Protein AF-A0A847GS40-F1 (afdb_monomer_lite)
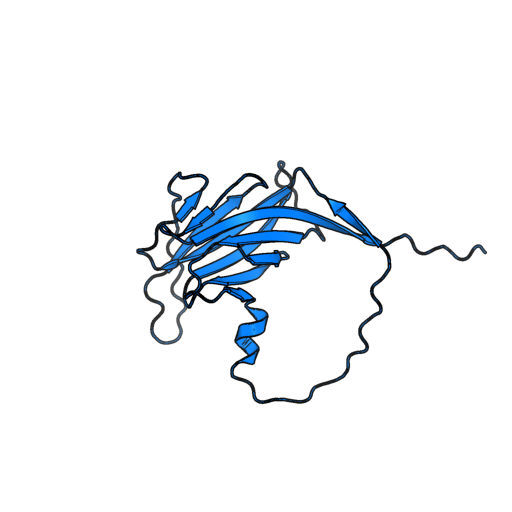
Structure (mmCIF, N/CA/C/O backbone):
data_AF-A0A847GS40-F1
#
_entry.id   AF-A0A847GS40-F1
#
loop_
_atom_site.group_PDB
_atom_site.id
_atom_site.type_symbol
_atom_site.label_atom_id
_atom_site.label_alt_id
_atom_site.label_comp_id
_atom_site.label_asym_id
_atom_site.label_entity_id
_atom_site.label_seq_id
_atom_site.pdbx_PDB_ins_code
_atom_site.Cartn_x
_atom_site.Cartn_y
_atom_site.Cartn_z
_atom_site.occupancy
_atom_site.B_iso_or_equiv
_atom_site.auth_seq_id
_atom_site.auth_comp_id
_atom_site.auth_asym_id
_atom_site.auth_atom_id
_atom_site.pdbx_PDB_model_num
ATOM 1 N N . MET A 1 1 ? -5.974 -13.626 1.566 1.00 87.25 1 MET A N 1
ATOM 2 C CA . MET A 1 1 ? -5.174 -12.470 1.117 1.00 87.25 1 MET A CA 1
ATOM 3 C C . MET A 1 1 ? -5.569 -12.149 -0.315 1.00 87.25 1 MET A C 1
ATOM 5 O O . MET A 1 1 ? -5.618 -13.071 -1.119 1.00 87.25 1 MET A O 1
ATOM 9 N N . LEU A 1 2 ? -5.890 -10.890 -0.612 1.00 93.81 2 LEU A N 1
ATOM 10 C CA . LEU A 1 2 ? -6.181 -10.381 -1.957 1.00 93.81 2 LEU A CA 1
ATOM 11 C C . LEU A 1 2 ? -4.964 -9.600 -2.466 1.00 93.81 2 LEU A C 1
ATOM 13 O O . LEU A 1 2 ? -4.332 -8.900 -1.685 1.00 93.81 2 LEU A O 1
ATOM 17 N N . VAL A 1 3 ? -4.633 -9.694 -3.755 1.00 95.81 3 VAL A N 1
ATOM 18 C CA . VAL A 1 3 ? -3.494 -8.968 -4.340 1.00 95.81 3 VAL A CA 1
ATOM 19 C C . VAL A 1 3 ? -3.976 -8.082 -5.478 1.00 95.81 3 VAL A C 1
ATOM 21 O O . VAL A 1 3 ? -4.609 -8.569 -6.412 1.00 95.81 3 VAL A O 1
ATOM 24 N N . LEU A 1 4 ? -3.649 -6.791 -5.416 1.00 95.31 4 LEU A N 1
ATOM 25 C CA . LEU A 1 4 ? -4.026 -5.802 -6.420 1.00 95.31 4 LEU A CA 1
ATOM 26 C C . LEU A 1 4 ? -2.792 -5.095 -6.980 1.00 95.31 4 LEU A C 1
ATOM 28 O O . LEU A 1 4 ? -1.970 -4.537 -6.260 1.00 95.31 4 LEU A O 1
ATOM 32 N N . THR A 1 5 ? -2.696 -5.088 -8.304 1.00 95.06 5 THR A N 1
ATOM 33 C CA . THR A 1 5 ? -1.732 -4.300 -9.074 1.00 95.06 5 THR A CA 1
ATOM 34 C C . THR A 1 5 ? -2.163 -2.843 -9.084 1.00 95.06 5 THR A C 1
ATOM 36 O O . THR A 1 5 ? -3.221 -2.555 -9.648 1.00 95.06 5 THR A O 1
ATOM 39 N N . ARG A 1 6 ? -1.368 -1.941 -8.499 1.00 95.69 6 ARG A N 1
ATOM 40 C CA . ARG A 1 6 ? -1.636 -0.498 -8.455 1.00 95.69 6 ARG A CA 1
ATOM 41 C C . ARG A 1 6 ? -0.522 0.333 -9.096 1.00 95.69 6 ARG A C 1
ATOM 43 O O . ARG A 1 6 ? 0.658 -0.018 -9.023 1.00 95.69 6 ARG A O 1
ATOM 50 N N . LYS A 1 7 ? -0.915 1.430 -9.735 1.00 94.62 7 LYS A N 1
ATOM 51 C CA . LYS A 1 7 ? -0.043 2.511 -10.222 1.00 94.62 7 LYS A CA 1
ATOM 52 C C . LYS A 1 7 ? -0.089 3.699 -9.270 1.00 94.62 7 LYS A C 1
ATOM 54 O O . LYS A 1 7 ? -0.945 3.770 -8.392 1.00 94.62 7 LYS A O 1
ATOM 59 N N . ARG A 1 8 ? 0.800 4.662 -9.508 1.00 94.12 8 ARG A N 1
ATOM 60 C CA . ARG A 1 8 ? 0.736 5.990 -8.898 1.00 94.12 8 ARG A CA 1
ATOM 61 C C . ARG A 1 8 ? -0.673 6.590 -9.015 1.00 94.12 8 ARG A C 1
ATOM 63 O O . ARG A 1 8 ? -1.297 6.500 -10.069 1.00 94.12 8 ARG A O 1
ATOM 70 N N . HIS A 1 9 ? -1.128 7.199 -7.928 1.00 94.12 9 HIS A N 1
ATOM 71 C CA . HIS A 1 9 ? -2.436 7.819 -7.697 1.00 94.12 9 HIS A CA 1
ATOM 72 C C . HIS A 1 9 ? -3.643 6.881 -7.704 1.00 94.12 9 HIS A C 1
ATOM 74 O O . HIS A 1 9 ? -4.768 7.346 -7.541 1.00 94.12 9 HIS A O 1
ATOM 80 N N . GLU A 1 10 ? -3.448 5.568 -7.837 1.00 94.25 10 GLU A N 1
ATOM 81 C CA . GLU A 1 10 ? -4.550 4.621 -7.696 1.00 94.25 10 GLU A CA 1
ATOM 82 C C . GLU A 1 10 ? -4.823 4.316 -6.216 1.00 94.25 10 GLU A C 1
ATOM 84 O O . GLU A 1 10 ? -3.902 4.148 -5.406 1.00 94.25 10 GLU A O 1
ATOM 89 N N . THR A 1 11 ? -6.109 4.207 -5.876 1.00 95.62 11 THR A N 1
ATOM 90 C CA . THR A 1 11 ? -6.584 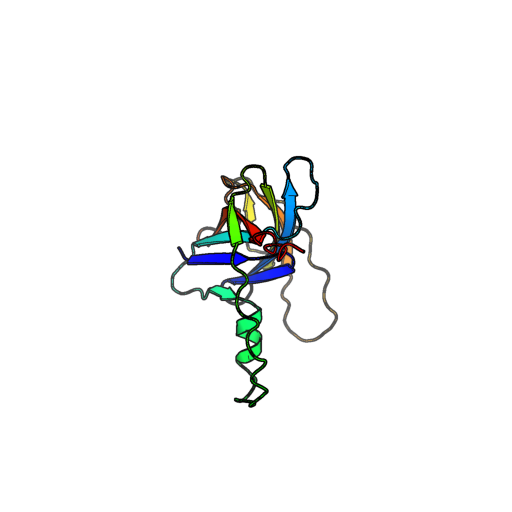3.981 -4.508 1.00 95.62 11 THR A CA 1
ATOM 91 C C . THR A 1 11 ? -7.301 2.637 -4.385 1.00 95.62 11 THR A C 1
ATOM 93 O O . THR A 1 11 ? -8.087 2.230 -5.244 1.00 95.62 11 THR A O 1
ATOM 96 N N . VAL A 1 12 ? -7.043 1.950 -3.276 1.00 94.94 12 VAL A N 1
ATOM 97 C CA . VAL A 1 12 ? -7.808 0.796 -2.797 1.00 94.94 12 VAL A CA 1
ATOM 98 C C . VAL A 1 12 ? -8.569 1.213 -1.546 1.00 94.94 12 VAL 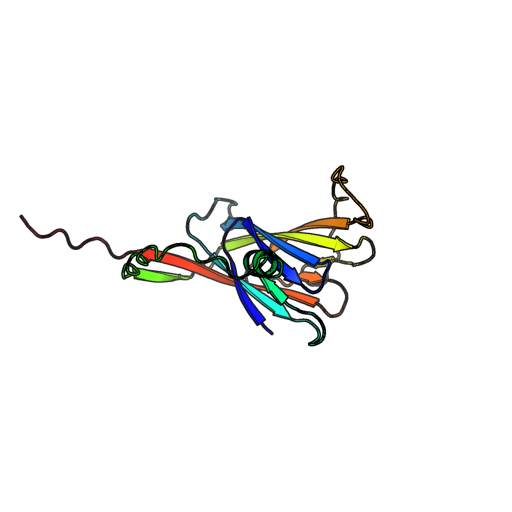A C 1
ATOM 100 O O . VAL A 1 12 ? -8.019 1.874 -0.666 1.00 94.94 12 VAL A O 1
ATOM 103 N N . ILE A 1 13 ? -9.839 0.838 -1.480 1.00 93.31 13 ILE A N 1
ATOM 104 C CA . ILE A 1 13 ? -10.720 1.070 -0.342 1.00 93.31 13 ILE A CA 1
ATOM 105 C C . ILE A 1 13 ? -10.886 -0.260 0.397 1.00 93.31 13 ILE A C 1
ATOM 107 O O . ILE A 1 13 ? -11.117 -1.291 -0.235 1.00 93.31 13 ILE A O 1
ATOM 111 N N . VAL A 1 14 ? -10.743 -0.240 1.721 1.00 92.94 14 VAL A N 1
ATOM 112 C CA . VAL A 1 14 ? -10.946 -1.401 2.597 1.00 92.94 14 VAL A CA 1
ATOM 113 C C . VAL A 1 14 ? -12.079 -1.083 3.574 1.00 92.94 14 VAL A C 1
ATOM 115 O O . VAL A 1 14 ? -11.998 -0.118 4.335 1.00 92.94 14 VAL A O 1
ATOM 118 N N . GLY A 1 15 ? -13.144 -1.883 3.554 1.00 89.25 15 GLY A N 1
ATOM 119 C CA . GLY A 1 15 ? -14.407 -1.538 4.209 1.00 89.25 15 GLY A CA 1
ATOM 120 C C . GLY A 1 15 ? -14.977 -0.232 3.647 1.00 89.25 15 GLY A C 1
ATOM 121 O O . GLY A 1 15 ? -14.857 0.041 2.454 1.00 89.25 15 GLY A O 1
ATOM 122 N N . ASP A 1 16 ? -15.551 0.600 4.513 1.00 83.62 16 ASP A N 1
ATOM 123 C CA . ASP A 1 16 ? -16.208 1.842 4.086 1.00 83.62 16 ASP A CA 1
ATOM 124 C C . ASP A 1 16 ? -15.312 3.086 4.175 1.00 83.62 16 ASP A C 1
ATOM 126 O O . ASP A 1 16 ? -15.492 4.038 3.405 1.00 83.62 16 ASP A O 1
ATOM 130 N N . GLU A 1 17 ? -14.332 3.065 5.084 1.00 86.25 17 GLU A N 1
ATOM 131 C CA . GLU A 1 17 ? -13.642 4.268 5.572 1.00 86.25 17 GLU A CA 1
ATOM 132 C C . GLU A 1 17 ? -12.119 4.264 5.348 1.00 86.25 17 GLU A C 1
ATOM 134 O O . GLU A 1 17 ? -11.510 5.334 5.340 1.00 86.25 17 GLU A O 1
ATOM 139 N N . ILE A 1 18 ? -11.483 3.101 5.148 1.00 92.69 18 ILE A N 1
ATOM 140 C CA . ILE A 1 18 ? -10.021 3.013 5.002 1.00 92.69 18 ILE A CA 1
ATOM 141 C C . ILE A 1 18 ? -9.641 3.170 3.534 1.00 92.69 18 ILE A C 1
ATOM 143 O O . ILE A 1 18 ? -10.099 2.411 2.679 1.00 92.69 18 ILE A O 1
ATOM 147 N N . ARG A 1 19 ? -8.756 4.125 3.235 1.00 95.19 19 ARG A N 1
ATOM 148 C CA . ARG A 1 19 ? -8.252 4.367 1.877 1.00 95.19 19 ARG A CA 1
ATOM 149 C C . ARG A 1 19 ? -6.742 4.222 1.835 1.00 95.19 19 ARG A C 1
ATOM 151 O O . ARG A 1 19 ? -6.033 4.892 2.576 1.00 95.19 19 ARG A O 1
ATOM 158 N N . VAL A 1 20 ? -6.250 3.400 0.919 1.00 96.50 20 VAL A N 1
ATOM 159 C CA . VAL A 1 20 ? -4.822 3.189 0.669 1.00 96.50 20 VAL A CA 1
ATOM 160 C C . VAL A 1 20 ? -4.519 3.672 -0.739 1.00 96.50 20 VAL A C 1
ATOM 162 O O . VAL A 1 20 ? -4.986 3.089 -1.712 1.00 96.50 20 VAL A O 1
ATOM 165 N N . THR A 1 21 ? -3.768 4.761 -0.856 1.00 96.88 21 THR A N 1
ATOM 166 C CA . THR A 1 21 ? -3.395 5.367 -2.142 1.00 96.88 21 THR A CA 1
ATOM 167 C C . THR A 1 21 ? -1.903 5.214 -2.374 1.00 96.88 21 THR A C 1
ATOM 169 O O . THR A 1 21 ? -1.113 5.477 -1.472 1.00 96.88 21 THR A O 1
ATOM 172 N N . VAL A 1 22 ? -1.512 4.834 -3.586 1.00 97.12 22 VAL A N 1
ATOM 173 C CA . VAL A 1 22 ? -0.109 4.880 -4.016 1.00 97.12 22 VAL A CA 1
ATOM 174 C C . VAL A 1 22 ? 0.221 6.329 -4.377 1.00 97.12 22 VAL A C 1
ATOM 176 O O . VAL A 1 22 ? -0.210 6.799 -5.421 1.00 97.12 22 VAL A O 1
ATOM 179 N N . GLU A 1 23 ? 0.947 7.069 -3.542 1.00 95.62 23 GLU A N 1
ATOM 180 C CA . GLU A 1 23 ? 1.345 8.450 -3.874 1.00 95.62 23 GLU A CA 1
ATOM 181 C C . GLU A 1 23 ? 2.494 8.481 -4.881 1.00 95.62 23 GLU A C 1
ATOM 183 O O . GLU A 1 23 ? 2.491 9.302 -5.804 1.00 95.62 23 GLU A O 1
ATOM 188 N N . GLU A 1 24 ? 3.460 7.578 -4.704 1.00 96.25 24 GLU A N 1
ATOM 189 C CA . GLU A 1 24 ? 4.700 7.562 -5.470 1.00 96.25 24 GLU A CA 1
ATOM 190 C C . GLU A 1 24 ? 5.350 6.173 -5.464 1.00 96.25 24 GLU A C 1
ATOM 192 O O . GLU A 1 24 ? 5.241 5.437 -4.485 1.00 96.25 24 GLU A O 1
ATOM 197 N N . ILE A 1 25 ? 6.031 5.820 -6.558 1.00 96.44 25 ILE A N 1
ATOM 198 C CA . ILE A 1 25 ? 6.929 4.659 -6.634 1.00 96.44 25 ILE A CA 1
ATOM 199 C C . ILE A 1 25 ? 8.306 5.181 -7.036 1.00 96.44 25 ILE A C 1
ATOM 201 O O . ILE A 1 25 ? 8.442 5.813 -8.089 1.00 96.44 25 ILE A O 1
ATOM 205 N N . SER A 1 26 ? 9.306 4.919 -6.206 1.00 96.06 26 SER A N 1
ATOM 206 C CA . SER A 1 26 ? 10.670 5.419 -6.366 1.00 96.06 26 SER A CA 1
ATOM 207 C C . SER A 1 26 ? 11.699 4.328 -6.086 1.00 96.06 26 SER A C 1
ATOM 209 O O . SER A 1 26 ? 11.353 3.268 -5.568 1.00 96.06 26 SER A O 1
ATOM 211 N N . ASP A 1 27 ? 12.953 4.554 -6.464 1.00 93.62 27 ASP A N 1
ATOM 212 C CA . ASP A 1 27 ? 14.070 3.727 -6.003 1.00 93.62 27 ASP A CA 1
ATOM 213 C C . ASP A 1 27 ? 14.478 4.095 -4.564 1.00 93.62 27 ASP A C 1
ATOM 215 O O . ASP A 1 27 ? 13.921 5.010 -3.939 1.00 93.62 27 ASP A O 1
ATOM 219 N N . THR A 1 28 ? 15.456 3.372 -4.020 1.00 88.31 28 THR A N 1
ATOM 220 C CA . THR A 1 28 ? 16.037 3.638 -2.696 1.00 88.31 28 THR A CA 1
ATOM 221 C C . THR A 1 28 ? 16.700 5.009 -2.579 1.00 88.31 28 THR A C 1
ATOM 223 O O . THR A 1 28 ? 16.753 5.548 -1.475 1.00 88.31 28 THR A O 1
ATOM 226 N N . ASP A 1 29 ? 17.137 5.593 -3.697 1.00 90.19 29 ASP A N 1
ATOM 227 C CA . ASP A 1 29 ? 17.730 6.934 -3.771 1.00 90.19 29 ASP A CA 1
ATOM 228 C C . ASP A 1 29 ? 16.662 8.041 -3.878 1.00 90.19 29 ASP A C 1
ATOM 230 O O . ASP A 1 29 ? 16.980 9.231 -3.934 1.00 90.19 29 ASP A O 1
ATOM 234 N N . GLY A 1 30 ? 15.379 7.666 -3.900 1.00 88.25 30 GLY A N 1
ATOM 235 C CA . GLY A 1 30 ? 14.245 8.580 -3.972 1.00 88.25 30 GLY A CA 1
ATOM 236 C C . GLY A 1 30 ? 13.910 9.063 -5.385 1.00 88.25 30 GLY A C 1
ATOM 237 O O . GLY A 1 30 ? 13.084 9.963 -5.536 1.00 88.25 30 GLY A O 1
ATOM 238 N N . ARG A 1 31 ? 14.499 8.483 -6.435 1.00 92.44 31 ARG A N 1
ATOM 239 C CA . ARG A 1 31 ? 14.195 8.849 -7.824 1.00 92.44 31 ARG A CA 1
ATOM 240 C C . ARG A 1 31 ? 12.895 8.200 -8.271 1.00 92.44 31 ARG A C 1
ATOM 242 O O . ARG A 1 31 ? 12.680 7.006 -8.080 1.00 92.44 31 ARG A O 1
ATOM 249 N N . HIS A 1 32 ? 12.039 8.987 -8.917 1.00 92.94 32 HIS A N 1
ATOM 250 C CA . HIS A 1 32 ? 10.776 8.501 -9.465 1.00 92.94 32 HIS A CA 1
ATOM 251 C C . HIS A 1 32 ? 10.994 7.388 -10.498 1.00 92.94 32 HIS A C 1
ATOM 253 O O . HIS A 1 32 ? 11.730 7.559 -11.473 1.00 92.94 32 HIS A O 1
ATOM 259 N N . LEU A 1 33 ? 10.278 6.274 -10.344 1.00 92.00 33 LEU A N 1
ATOM 260 C CA . LEU A 1 33 ? 10.327 5.154 -11.277 1.00 92.00 33 LEU A CA 1
ATOM 261 C C . LEU A 1 33 ? 9.106 5.152 -12.203 1.00 92.00 33 LEU A C 1
ATOM 263 O O . LEU A 1 33 ? 8.140 4.413 -11.993 1.00 92.00 33 LEU A O 1
ATOM 267 N N . SER A 1 34 ? 9.191 5.903 -13.303 1.00 89.56 34 SER A N 1
ATOM 268 C CA . SER A 1 34 ? 8.145 5.981 -14.335 1.00 89.56 34 SER A CA 1
ATOM 269 C C . SER A 1 34 ? 7.718 4.607 -14.865 1.00 89.56 34 SER A C 1
ATOM 271 O O . SER A 1 34 ? 8.538 3.701 -15.032 1.00 89.56 34 SER A O 1
ATOM 273 N N . GLY A 1 35 ? 6.420 4.444 -15.139 1.00 88.88 35 GLY A N 1
ATOM 274 C CA . GLY A 1 35 ? 5.850 3.216 -15.717 1.00 88.88 35 GLY A CA 1
ATOM 275 C C . GLY A 1 35 ? 5.838 1.995 -14.787 1.00 88.88 35 GLY A C 1
ATOM 276 O O . GLY A 1 35 ? 5.331 0.939 -15.175 1.00 88.88 35 GLY A O 1
ATOM 277 N N . THR A 1 36 ? 6.360 2.136 -13.570 1.00 93.69 36 THR A N 1
ATOM 278 C CA . THR A 1 36 ? 6.405 1.071 -12.567 1.00 93.69 36 THR A CA 1
ATOM 279 C C . THR A 1 36 ? 5.049 0.920 -11.899 1.00 93.69 36 THR A C 1
ATOM 281 O O . THR A 1 36 ? 4.275 1.869 -11.751 1.00 93.69 36 THR A O 1
ATOM 284 N N . ARG A 1 37 ? 4.742 -0.308 -11.507 1.00 95.31 37 ARG A N 1
ATOM 285 C CA . ARG A 1 37 ? 3.536 -0.675 -10.780 1.00 95.31 37 ARG A CA 1
ATOM 286 C C . ARG A 1 37 ? 3.934 -1.510 -9.573 1.00 95.31 37 ARG A C 1
ATOM 288 O O . ARG A 1 37 ? 4.930 -2.226 -9.613 1.00 95.31 37 ARG A O 1
ATOM 295 N N . VAL A 1 38 ? 3.121 -1.457 -8.528 1.00 96.12 38 VAL A N 1
ATOM 296 C CA . VAL A 1 38 ? 3.307 -2.232 -7.297 1.00 96.12 38 VAL A CA 1
ATOM 297 C C . VAL A 1 38 ? 2.206 -3.289 -7.181 1.00 96.12 38 VAL A C 1
ATOM 299 O O . VAL A 1 38 ? 1.073 -3.070 -7.614 1.00 96.12 38 VAL A O 1
ATOM 302 N N . ARG A 1 39 ? 2.523 -4.481 -6.668 1.00 95.94 39 ARG A N 1
ATOM 303 C CA . ARG A 1 39 ? 1.531 -5.478 -6.235 1.00 95.94 39 ARG A CA 1
ATOM 304 C C . ARG A 1 39 ? 1.302 -5.262 -4.751 1.00 95.94 39 ARG A C 1
ATOM 306 O O . ARG A 1 39 ? 2.180 -5.574 -3.960 1.00 95.94 39 ARG A O 1
ATOM 313 N N . LEU A 1 40 ? 0.141 -4.745 -4.377 1.00 96.94 40 LEU A N 1
ATOM 314 C CA . LEU A 1 40 ? -0.236 -4.591 -2.977 1.00 96.94 40 LEU A CA 1
ATOM 315 C C . LEU A 1 40 ? -1.022 -5.821 -2.523 1.00 96.94 40 LEU A C 1
ATOM 317 O O . LEU A 1 40 ? -2.029 -6.181 -3.137 1.00 96.94 40 LEU A O 1
ATOM 321 N N . GLY A 1 41 ? -0.544 -6.476 -1.472 1.00 96.75 41 GLY A N 1
ATOM 322 C CA . GLY A 1 41 ? -1.248 -7.536 -0.765 1.00 96.75 41 GLY A CA 1
ATOM 323 C C . GLY A 1 41 ? -2.107 -6.949 0.345 1.00 96.75 41 GLY A C 1
ATOM 324 O O . GLY A 1 41 ? -1.631 -6.124 1.116 1.00 96.75 41 GLY A O 1
ATOM 325 N N . PHE A 1 42 ? -3.358 -7.389 0.430 1.00 96.62 42 PHE A N 1
ATOM 326 C CA . PHE A 1 42 ? -4.318 -7.000 1.453 1.00 96.62 42 PHE A CA 1
ATOM 327 C C . PHE A 1 42 ? -4.807 -8.241 2.193 1.00 96.62 42 PHE A C 1
ATOM 329 O O . PHE A 1 42 ? -5.319 -9.201 1.600 1.00 96.62 42 PHE A O 1
ATOM 336 N N . GLN A 1 43 ? -4.674 -8.218 3.509 1.00 96.19 43 GLN A N 1
ATOM 337 C CA . GLN A 1 43 ? -5.245 -9.209 4.403 1.00 96.19 43 GLN A CA 1
ATOM 338 C C . GLN A 1 43 ? -6.205 -8.503 5.350 1.00 96.19 43 GLN A C 1
ATOM 340 O O . GLN A 1 43 ? -5.815 -7.572 6.037 1.00 96.19 43 GLN A O 1
ATOM 345 N N . CYS A 1 44 ? -7.462 -8.933 5.364 1.00 94.12 44 CYS A N 1
ATOM 346 C CA . CYS A 1 44 ? -8.506 -8.403 6.233 1.00 94.12 44 CYS A CA 1
ATOM 347 C C . CYS A 1 44 ? -9.510 -9.517 6.581 1.00 94.12 44 CYS A C 1
ATOM 349 O O . CYS A 1 44 ? -9.509 -10.570 5.926 1.00 94.12 44 CYS A O 1
ATOM 351 N N . PRO A 1 45 ? -10.382 -9.319 7.587 1.00 92.69 45 PRO A N 1
ATOM 352 C CA . PRO A 1 45 ? -11.530 -10.190 7.813 1.00 92.69 45 PRO A CA 1
ATOM 353 C C . PRO A 1 45 ? -12.417 -10.266 6.568 1.00 92.69 45 PRO A C 1
ATOM 355 O O . PRO A 1 45 ? -12.556 -9.284 5.839 1.00 92.69 45 PRO A O 1
ATOM 358 N N . ARG A 1 46 ? -13.060 -11.419 6.349 1.00 88.62 46 ARG A N 1
ATOM 359 C CA . ARG A 1 46 ? -13.914 -11.664 5.168 1.00 88.62 46 ARG A CA 1
ATOM 360 C C . ARG A 1 46 ? -15.131 -10.740 5.090 1.00 88.62 46 ARG A C 1
ATOM 362 O O . ARG A 1 46 ? -15.704 -10.590 4.021 1.00 88.62 46 ARG A O 1
ATOM 369 N N . GLN A 1 47 ? -15.532 -10.166 6.220 1.00 89.44 47 GLN A N 1
ATOM 370 C CA . GLN A 1 47 ? -16.657 -9.244 6.331 1.00 89.44 47 GLN A CA 1
ATOM 371 C C . GLN A 1 47 ? -16.334 -7.852 5.767 1.00 89.44 47 GLN A C 1
ATOM 373 O O . GLN A 1 47 ? -17.255 -7.088 5.502 1.00 89.44 47 GLN A O 1
ATOM 378 N N . LEU A 1 48 ? -15.051 -7.508 5.598 1.00 89.62 48 LEU A N 1
ATOM 379 C CA . LEU A 1 48 ? -14.638 -6.238 5.008 1.00 89.62 48 LEU A CA 1
ATOM 380 C C . LEU A 1 48 ? -14.439 -6.403 3.504 1.00 89.62 48 LEU A C 1
ATOM 382 O O . LEU A 1 48 ? -13.632 -7.222 3.059 1.00 89.62 48 LEU A O 1
ATOM 386 N N . ALA A 1 49 ? -15.151 -5.591 2.726 1.00 90.50 49 ALA A N 1
ATOM 387 C CA . ALA A 1 49 ? -14.943 -5.501 1.290 1.00 90.50 49 ALA A CA 1
ATOM 388 C C . ALA A 1 49 ? -13.579 -4.863 0.982 1.00 90.50 49 ALA A C 1
ATOM 390 O O . ALA A 1 49 ? -13.122 -3.971 1.697 1.00 90.50 49 ALA A O 1
ATOM 391 N N . ILE A 1 50 ? -12.934 -5.306 -0.096 1.00 91.88 50 ILE A N 1
ATOM 392 C CA . ILE A 1 50 ? -11.771 -4.624 -0.667 1.00 91.88 50 ILE A CA 1
ATOM 393 C C . ILE A 1 50 ? -12.125 -4.259 -2.097 1.00 91.88 50 ILE A C 1
ATOM 395 O O . ILE A 1 50 ? -12.369 -5.134 -2.930 1.00 91.88 50 ILE A O 1
ATOM 399 N N . GLU A 1 51 ? -12.120 -2.967 -2.388 1.00 90.75 51 GLU A N 1
ATOM 400 C CA . GLU A 1 51 ? -12.561 -2.441 -3.669 1.00 90.75 51 GLU A CA 1
ATOM 401 C C . GLU A 1 51 ? -11.522 -1.501 -4.258 1.00 90.75 51 GLU A C 1
ATOM 403 O O . GLU A 1 51 ? -10.836 -0.752 -3.561 1.00 90.75 51 GLU A O 1
ATOM 408 N N . ARG A 1 52 ? -11.423 -1.505 -5.584 1.00 88.06 52 ARG A N 1
ATOM 409 C CA . ARG A 1 52 ? -10.678 -0.470 -6.294 1.00 88.06 52 ARG A CA 1
ATOM 410 C C . ARG A 1 52 ? -11.568 0.764 -6.398 1.00 88.06 52 ARG A C 1
ATOM 412 O O . ARG A 1 52 ? -12.749 0.621 -6.721 1.00 88.06 52 ARG A O 1
ATOM 419 N N . SER A 1 53 ? -11.034 1.958 -6.145 1.00 83.81 53 SER A N 1
ATOM 420 C CA . SER A 1 53 ? -11.851 3.181 -6.123 1.00 83.81 53 SER A CA 1
ATOM 421 C C . SER A 1 53 ? -12.615 3.416 -7.433 1.00 83.81 53 SER A C 1
ATOM 423 O O . SER A 1 53 ? -13.738 3.911 -7.409 1.00 83.81 53 SER A O 1
ATOM 425 N N . GLU A 1 54 ? -12.057 2.993 -8.572 1.00 82.38 54 GLU A N 1
ATOM 426 C CA . GLU A 1 54 ? -12.696 3.077 -9.891 1.00 82.38 54 GLU A CA 1
ATOM 427 C C . GLU A 1 54 ? -13.944 2.188 -10.051 1.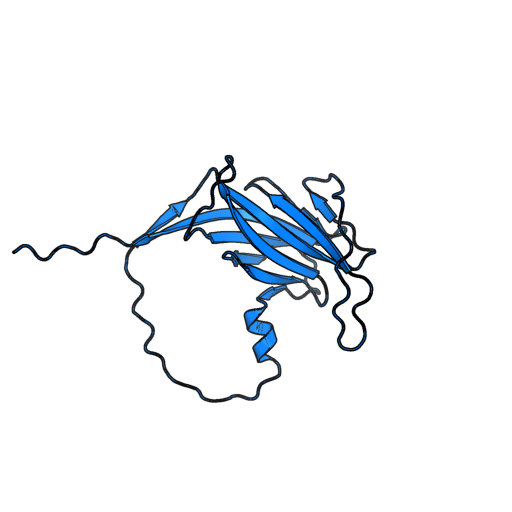00 82.38 54 GLU A C 1
ATOM 429 O O . GLU A 1 54 ? -14.772 2.444 -10.925 1.00 82.38 54 GLU A O 1
ATOM 434 N N . CYS A 1 55 ? -14.104 1.153 -9.220 1.00 77.44 55 CYS A N 1
ATOM 435 C CA . CYS A 1 55 ? -15.283 0.288 -9.240 1.00 77.44 55 CYS A CA 1
ATOM 436 C C . CYS A 1 55 ? -16.446 0.892 -8.437 1.00 77.44 55 CYS A C 1
ATOM 438 O O . CYS A 1 55 ? -17.595 0.773 -8.856 1.00 77.44 55 CYS A O 1
ATOM 440 N N . ARG A 1 56 ? -16.159 1.587 -7.326 1.00 65.88 56 ARG A N 1
ATOM 441 C CA . ARG A 1 56 ? -17.183 2.163 -6.434 1.00 65.88 56 ARG A CA 1
ATOM 442 C C . ARG A 1 56 ? -17.998 3.269 -7.113 1.00 65.88 56 ARG A C 1
ATOM 444 O O . ARG A 1 56 ? -19.202 3.367 -6.900 1.00 65.88 56 ARG A O 1
ATOM 451 N N . ALA A 1 57 ? -17.376 4.038 -8.010 1.00 59.28 57 ALA A N 1
ATOM 452 C CA . ALA A 1 57 ? -18.054 5.071 -8.801 1.00 59.28 57 ALA A CA 1
ATOM 453 C C . ALA A 1 57 ? -19.157 4.521 -9.732 1.00 59.28 57 ALA A C 1
ATOM 455 O O . ALA A 1 57 ? -20.033 5.270 -10.154 1.00 59.28 57 ALA A O 1
ATOM 456 N N . ARG A 1 58 ? -19.150 3.216 -10.042 1.00 55.66 58 ARG A N 1
ATOM 457 C CA . ARG A 1 58 ? -20.134 2.585 -10.939 1.00 55.66 58 ARG A CA 1
ATOM 458 C C . ARG A 1 58 ? -21.385 2.065 -10.224 1.00 55.66 58 ARG A C 1
ATOM 460 O O . ARG A 1 58 ? -22.328 1.677 -10.897 1.00 55.66 58 ARG A O 1
ATOM 467 N N . GLY A 1 59 ? -21.421 2.076 -8.888 1.00 49.09 59 GLY A N 1
ATOM 468 C CA . GLY A 1 59 ? -22.541 1.534 -8.105 1.00 49.09 59 GLY A CA 1
ATOM 469 C C . GLY A 1 59 ? -23.801 2.410 -8.051 1.00 49.09 59 GLY A C 1
ATOM 470 O O . GLY A 1 59 ? -24.838 1.930 -7.610 1.00 49.09 59 GLY A O 1
ATOM 471 N N . GLY A 1 60 ? -23.730 3.675 -8.491 1.00 46.72 60 GLY A N 1
ATOM 472 C CA . GLY A 1 60 ? -24.862 4.621 -8.489 1.00 46.72 60 GLY A CA 1
ATOM 473 C C . GLY A 1 60 ? -25.295 5.117 -9.873 1.00 46.72 60 GLY A C 1
ATOM 474 O O . GLY A 1 60 ? -26.222 5.912 -9.977 1.00 46.72 60 GLY A O 1
ATOM 475 N N . SER A 1 61 ? -24.629 4.666 -10.935 1.00 42.34 61 SER A N 1
ATOM 476 C CA . SER A 1 61 ? -24.939 5.036 -12.314 1.00 42.34 61 SER A CA 1
ATOM 477 C C . SER A 1 61 ? -25.617 3.848 -12.976 1.00 42.34 61 SER A C 1
ATOM 479 O O . SER A 1 61 ? -24.987 2.817 -13.205 1.00 42.34 61 SER A O 1
ATOM 481 N N . THR A 1 62 ? -26.897 4.012 -13.296 1.00 45.97 62 THR A N 1
ATOM 482 C CA . THR A 1 62 ? -27.638 3.210 -14.273 1.00 45.97 62 THR A CA 1
ATOM 483 C C . THR A 1 62 ? -26.756 2.817 -15.460 1.00 45.97 62 THR A C 1
ATOM 485 O O . THR A 1 62 ? -25.881 3.580 -15.874 1.00 45.97 62 THR A O 1
ATOM 488 N N . PHE A 1 63 ? -26.987 1.612 -15.993 1.00 52.88 63 PHE A N 1
ATOM 489 C CA . PHE A 1 63 ? -26.372 1.090 -17.214 1.00 52.88 63 PHE A CA 1
ATOM 490 C C . PHE A 1 63 ? -26.521 2.096 -18.368 1.00 52.88 63 PHE A C 1
ATOM 492 O O . PHE A 1 63 ? -27.506 2.094 -19.100 1.00 52.88 63 PHE A O 1
ATOM 499 N N . GLY A 1 64 ? -25.537 2.981 -18.502 1.00 39.16 64 GLY A N 1
ATOM 500 C CA . GLY A 1 64 ? -25.402 3.937 -19.586 1.00 39.16 64 GLY A CA 1
ATOM 501 C C . GLY A 1 64 ? -24.436 3.376 -20.615 1.00 39.16 64 GLY A C 1
ATOM 502 O O . GLY A 1 64 ? -23.232 3.311 -20.374 1.00 39.16 64 GLY A O 1
ATOM 503 N N . SER A 1 65 ? -24.995 2.941 -21.740 1.00 57.03 65 SER A N 1
ATOM 504 C CA . SER A 1 65 ? -24.283 2.586 -22.966 1.00 57.03 65 SER A CA 1
ATOM 505 C C . SER A 1 65 ? -23.329 3.713 -23.385 1.00 57.03 65 SER A C 1
ATOM 507 O O . SER A 1 65 ? -23.722 4.879 -23.397 1.00 57.03 65 SER A O 1
ATOM 509 N N . GLY A 1 66 ? -22.081 3.381 -23.722 1.00 39.75 66 GLY A N 1
ATOM 510 C CA . GLY A 1 66 ? -21.073 4.380 -24.070 1.00 39.75 66 GLY A CA 1
ATOM 511 C C . GLY A 1 66 ? -19.801 3.782 -24.661 1.00 39.75 66 GLY A C 1
ATOM 512 O O . GLY A 1 66 ? -18.830 3.579 -23.945 1.00 39.75 66 GLY A O 1
ATOM 513 N N . ALA A 1 67 ? -19.847 3.562 -25.976 1.00 42.84 67 ALA A N 1
ATOM 514 C CA . ALA A 1 67 ? -18.734 3.449 -26.919 1.00 42.84 67 ALA A CA 1
ATOM 515 C C . ALA A 1 67 ? -17.670 2.357 -26.672 1.00 42.84 67 ALA A C 1
ATOM 517 O O . ALA A 1 67 ? -16.749 2.506 -25.869 1.00 42.84 67 ALA A O 1
ATOM 518 N N . ASP A 1 68 ? -17.736 1.322 -27.516 1.00 43.47 68 ASP A N 1
ATOM 519 C CA . ASP A 1 68 ? -16.611 0.486 -27.946 1.00 43.47 68 ASP A CA 1
ATOM 520 C C . ASP A 1 68 ? -15.454 1.357 -28.471 1.00 43.47 68 ASP A C 1
ATOM 522 O O . ASP A 1 68 ? -15.264 1.561 -29.673 1.00 43.47 68 ASP A O 1
ATOM 526 N N . ALA A 1 69 ? -14.635 1.883 -27.565 1.00 51.84 69 ALA A N 1
ATOM 527 C CA . ALA A 1 69 ? -13.282 2.268 -27.911 1.00 51.84 69 ALA A CA 1
ATOM 528 C C . ALA A 1 69 ? -12.531 0.964 -28.189 1.00 51.84 69 ALA A C 1
ATOM 530 O O . ALA A 1 69 ? -12.207 0.236 -27.250 1.00 51.84 69 ALA A O 1
ATOM 531 N N . LYS A 1 70 ? -12.296 0.661 -29.478 1.00 44.22 70 LYS A N 1
ATOM 532 C CA . LYS A 1 70 ? -11.410 -0.422 -29.935 1.00 44.22 70 LYS A CA 1
ATOM 533 C C . LYS A 1 70 ? -10.223 -0.503 -28.982 1.00 44.22 70 LYS A C 1
ATOM 535 O O . LYS A 1 70 ? -9.386 0.400 -28.967 1.00 44.22 70 LYS A O 1
ATOM 540 N N . SER A 1 71 ? -10.181 -1.553 -28.165 1.00 48.94 71 SER A N 1
ATOM 541 C CA . SER A 1 71 ? -9.074 -1.786 -27.251 1.00 48.94 71 SER A CA 1
ATOM 542 C C . SER A 1 71 ? -7.808 -1.824 -28.095 1.00 48.94 71 SER A C 1
ATOM 544 O O . SER A 1 71 ? -7.652 -2.736 -28.911 1.00 48.94 71 SER A O 1
ATOM 546 N N . ALA A 1 72 ? -6.943 -0.815 -27.957 1.00 59.16 72 ALA A N 1
ATOM 547 C CA . ALA A 1 72 ? -5.629 -0.837 -28.579 1.00 59.16 72 ALA A CA 1
ATOM 548 C C . ALA A 1 72 ? -4.994 -2.185 -28.221 1.00 59.16 72 ALA A C 1
ATOM 550 O O . ALA A 1 72 ? -4.910 -2.526 -27.038 1.00 59.16 72 ALA A O 1
ATOM 551 N N . GLN A 1 73 ? -4.655 -2.984 -29.238 1.00 58.22 73 GLN A N 1
ATOM 552 C CA . GLN A 1 73 ? -4.067 -4.300 -29.019 1.00 58.22 73 GLN A CA 1
ATOM 553 C C . GLN A 1 73 ? -2.864 -4.139 -28.089 1.00 58.22 73 GLN A C 1
ATOM 555 O O . GLN A 1 73 ? -2.042 -3.235 -28.270 1.00 58.22 73 GLN A O 1
ATOM 560 N N . ALA A 1 74 ? -2.803 -4.975 -27.051 1.00 61.56 74 ALA A N 1
ATOM 561 C CA . ALA A 1 74 ? -1.712 -4.936 -26.094 1.00 61.56 74 ALA A CA 1
ATOM 562 C C . ALA A 1 74 ? -0.398 -5.144 -26.857 1.00 61.56 74 ALA A C 1
ATOM 564 O O . ALA A 1 74 ? -0.197 -6.195 -27.466 1.00 61.56 74 ALA A O 1
ATOM 565 N N . ARG A 1 75 ? 0.475 -4.127 -26.856 1.00 71.56 75 ARG A N 1
ATOM 566 C CA . ARG A 1 75 ? 1.806 -4.255 -27.455 1.00 71.56 75 ARG A CA 1
ATOM 567 C C . ARG A 1 75 ? 2.531 -5.411 -26.761 1.00 71.56 75 ARG A C 1
ATOM 569 O O . ARG A 1 75 ? 2.459 -5.491 -25.532 1.00 71.56 75 ARG A O 1
ATOM 576 N N . PRO A 1 76 ? 3.208 -6.300 -27.501 1.00 76.50 76 PRO A N 1
ATOM 577 C CA . PRO A 1 76 ? 4.030 -7.321 -26.881 1.00 76.50 76 PRO A CA 1
ATOM 578 C C . PRO A 1 76 ? 5.204 -6.646 -26.159 1.00 76.50 76 PRO A C 1
ATOM 580 O O . PRO A 1 76 ? 5.732 -5.620 -26.594 1.00 76.50 76 PRO A O 1
ATOM 583 N N . GLY A 1 77 ? 5.598 -7.202 -25.022 1.00 82.31 77 GLY A N 1
ATOM 584 C CA . GLY A 1 77 ? 6.686 -6.661 -24.220 1.00 82.31 77 GLY A CA 1
ATOM 585 C C . GLY A 1 77 ? 7.017 -7.557 -23.043 1.00 82.31 77 GLY A C 1
ATOM 586 O O . GLY A 1 77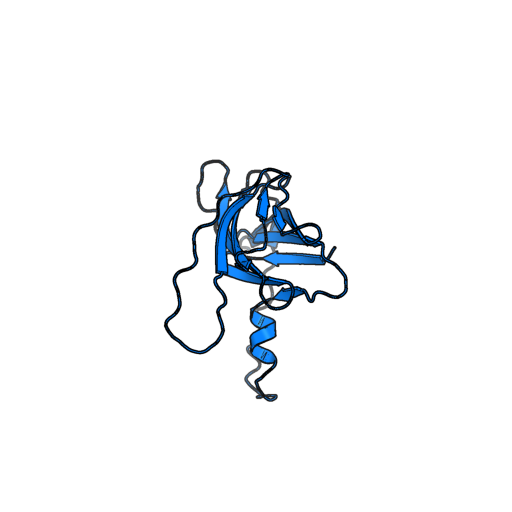 ? 6.328 -8.544 -22.773 1.00 82.31 77 GLY A O 1
ATOM 587 N N . LYS A 1 78 ? 8.082 -7.195 -22.338 1.00 87.12 78 LYS A N 1
ATOM 588 C CA . LYS A 1 78 ? 8.578 -7.909 -21.168 1.00 87.12 78 LYS A CA 1
ATOM 589 C C . LYS A 1 78 ? 8.094 -7.225 -19.894 1.00 87.12 78 LYS A C 1
ATOM 591 O O . LYS A 1 78 ? 8.085 -6.002 -19.785 1.00 87.12 78 LYS A O 1
ATOM 596 N N . VAL A 1 79 ? 7.702 -8.029 -18.911 1.00 87.81 79 VAL A N 1
ATOM 597 C CA . VAL A 1 79 ? 7.522 -7.557 -17.536 1.00 87.81 79 VAL A CA 1
ATOM 598 C C . VAL A 1 79 ? 8.824 -7.820 -16.789 1.00 87.81 79 VAL A C 1
ATOM 600 O O . VAL A 1 79 ? 9.249 -8.970 -16.685 1.00 87.81 79 VAL A O 1
ATOM 603 N N . SER A 1 80 ? 9.449 -6.759 -16.291 1.00 90.31 80 SER A N 1
ATOM 604 C CA . SER A 1 80 ? 10.712 -6.807 -15.550 1.00 90.31 80 SER A CA 1
ATOM 605 C C . SER A 1 80 ? 10.445 -6.433 -14.088 1.00 90.31 80 SER A C 1
ATOM 607 O O . SER A 1 80 ? 9.750 -5.448 -13.824 1.00 90.31 80 SER A O 1
ATOM 609 N N . GLU A 1 81 ? 10.942 -7.230 -13.138 1.00 92.44 81 GLU A N 1
ATOM 610 C CA . GLU A 1 81 ? 10.881 -6.900 -11.706 1.00 92.44 81 GLU A CA 1
ATOM 611 C C . GLU A 1 81 ? 11.843 -5.745 -11.396 1.00 92.44 81 GLU A C 1
ATOM 613 O O . GLU A 1 81 ? 12.911 -5.645 -12.001 1.00 92.44 81 GLU A O 1
ATOM 618 N N . VAL A 1 82 ? 11.459 -4.870 -10.465 1.00 92.00 82 VAL A N 1
ATOM 619 C CA . VAL A 1 82 ? 12.297 -3.761 -9.995 1.00 92.00 82 VAL A CA 1
ATOM 620 C C . VAL A 1 82 ? 12.622 -3.994 -8.515 1.00 92.00 82 VAL A C 1
ATOM 622 O O . VAL A 1 82 ? 11.807 -3.642 -7.664 1.00 92.00 82 VAL A O 1
ATOM 625 N N . PRO A 1 83 ? 13.753 -4.645 -8.190 1.00 85.81 83 PRO A N 1
ATOM 626 C CA . PRO A 1 83 ? 14.023 -5.122 -6.832 1.00 85.81 83 PRO A CA 1
ATOM 627 C C . PRO A 1 83 ? 14.246 -3.989 -5.821 1.00 85.81 83 PRO A C 1
ATOM 629 O O . PRO A 1 83 ? 13.750 -4.080 -4.703 1.00 85.81 83 PRO A O 1
ATOM 632 N N . ASP A 1 84 ? 14.902 -2.899 -6.225 1.00 87.69 84 ASP A N 1
ATOM 633 C CA . ASP A 1 84 ? 15.292 -1.791 -5.334 1.00 87.69 84 ASP A CA 1
ATOM 634 C C . ASP A 1 84 ? 14.230 -0.680 -5.237 1.00 87.69 84 ASP A C 1
ATOM 636 O O . ASP A 1 84 ? 14.525 0.475 -4.924 1.00 87.69 84 ASP A O 1
ATOM 640 N N . ALA A 1 85 ? 12.977 -1.011 -5.554 1.00 94.06 85 ALA A N 1
ATOM 641 C CA . ALA A 1 85 ? 11.873 -0.066 -5.520 1.00 94.06 85 ALA A CA 1
ATOM 642 C C . ALA A 1 85 ? 11.201 -0.003 -4.141 1.00 94.06 85 ALA A C 1
ATOM 644 O O . ALA A 1 85 ? 11.078 -0.987 -3.412 1.00 94.06 85 ALA A O 1
ATOM 645 N N . GLN A 1 86 ? 10.684 1.178 -3.830 1.00 96.50 86 GLN A N 1
ATOM 646 C CA . GLN A 1 86 ? 9.843 1.462 -2.679 1.00 96.50 86 GLN A CA 1
ATOM 647 C C . GLN A 1 86 ? 8.587 2.217 -3.123 1.00 96.50 86 GLN A C 1
ATOM 649 O O . GLN A 1 86 ? 8.547 2.872 -4.168 1.00 96.50 86 GLN A O 1
ATOM 654 N N . VAL A 1 87 ? 7.528 2.110 -2.326 1.00 96.81 87 VAL A N 1
ATOM 655 C CA . VAL A 1 87 ? 6.263 2.815 -2.544 1.00 96.81 87 VAL A CA 1
ATOM 656 C C . VAL A 1 87 ? 5.976 3.746 -1.382 1.00 96.81 87 VAL A C 1
ATOM 658 O O . VAL A 1 87 ? 6.026 3.336 -0.227 1.00 96.81 87 VAL A O 1
ATOM 661 N N . GLN A 1 88 ? 5.605 4.986 -1.681 1.00 96.94 88 GLN A N 1
ATOM 662 C CA . GLN A 1 88 ? 4.980 5.865 -0.704 1.00 96.94 88 GLN A CA 1
ATOM 663 C C . GLN A 1 88 ? 3.470 5.634 -0.725 1.00 96.94 88 GLN A C 1
ATOM 665 O O . GLN A 1 88 ? 2.788 5.895 -1.720 1.00 96.94 88 GLN A O 1
ATOM 670 N N . LEU A 1 89 ? 2.945 5.123 0.382 1.00 97.00 89 LEU A N 1
ATOM 671 C CA . LEU A 1 89 ? 1.525 4.912 0.597 1.00 97.00 89 LEU A CA 1
ATOM 672 C C . LEU A 1 89 ? 0.949 6.058 1.417 1.00 97.00 89 LEU A C 1
ATOM 674 O O . LEU A 1 89 ? 1.447 6.384 2.494 1.00 97.00 89 LEU A O 1
ATOM 678 N N . ARG A 1 90 ? -0.162 6.609 0.939 1.00 96.56 90 ARG A N 1
ATOM 679 C CA . ARG A 1 90 ? -1.042 7.470 1.722 1.00 96.56 90 ARG A CA 1
ATOM 680 C C . ARG A 1 90 ? -2.204 6.648 2.243 1.00 96.56 90 ARG A C 1
ATOM 682 O O . ARG A 1 90 ? -3.064 6.222 1.469 1.00 96.56 90 ARG A O 1
ATOM 689 N N . VAL A 1 91 ? -2.221 6.442 3.550 1.00 95.62 91 VAL A N 1
ATOM 690 C CA . VAL A 1 91 ? -3.219 5.646 4.258 1.00 95.62 91 VAL A CA 1
ATOM 691 C C . VAL A 1 91 ? -4.123 6.591 5.043 1.00 95.62 91 VAL A C 1
ATOM 693 O O . VAL A 1 91 ? -3.676 7.261 5.968 1.00 95.62 91 VAL A O 1
ATOM 696 N N . GLN A 1 92 ? -5.391 6.669 4.658 1.00 94.62 92 GLN A N 1
ATOM 697 C CA . GLN A 1 92 ? -6.413 7.438 5.360 1.00 94.62 92 GLN A CA 1
ATOM 698 C C . GLN A 1 92 ? -7.282 6.483 6.175 1.00 94.62 92 GLN A C 1
ATOM 700 O O . GLN A 1 92 ? -7.807 5.512 5.628 1.00 94.62 92 GLN A O 1
ATOM 705 N N . VAL A 1 93 ? -7.416 6.752 7.471 1.00 93.38 93 VAL A N 1
ATOM 706 C CA . VAL A 1 93 ? -8.176 5.922 8.417 1.00 93.38 93 VAL A CA 1
ATOM 707 C C . VAL A 1 93 ? -8.923 6.795 9.428 1.00 93.38 93 VAL A C 1
ATOM 709 O O . VAL A 1 93 ? -8.527 7.940 9.655 1.00 93.38 93 VAL A O 1
ATOM 712 N N . PRO A 1 94 ? -9.962 6.277 10.100 1.00 91.31 94 PRO A N 1
ATOM 713 C CA . PRO A 1 94 ? -10.590 6.975 11.222 1.00 91.31 94 PRO A CA 1
ATOM 714 C C . PRO A 1 94 ? -9.594 7.276 12.355 1.00 91.31 94 PRO A C 1
ATOM 716 O O . PRO A 1 94 ? -8.742 6.449 12.666 1.00 91.31 94 PRO A O 1
ATOM 719 N N . ARG A 1 95 ? -9.737 8.414 13.054 1.00 86.44 95 ARG A N 1
ATOM 720 C CA . ARG A 1 95 ? -8.815 8.873 14.127 1.00 86.44 95 ARG A CA 1
ATOM 721 C C . ARG A 1 95 ? -8.466 7.858 15.218 1.00 86.44 95 ARG A C 1
ATOM 723 O O . ARG A 1 95 ? -7.406 7.961 15.821 1.00 86.44 95 ARG A O 1
ATOM 730 N N . ARG A 1 96 ? -9.361 6.914 15.515 1.00 86.50 96 ARG A N 1
ATOM 731 C CA . ARG A 1 96 ? -9.155 5.899 16.565 1.00 86.50 96 ARG A CA 1
ATOM 732 C C . ARG A 1 96 ? -8.440 4.641 16.066 1.00 86.50 96 ARG A C 1
ATOM 734 O O . ARG A 1 96 ? -8.175 3.747 16.863 1.00 86.50 96 ARG A O 1
ATOM 741 N N . VAL A 1 97 ? -8.173 4.544 14.766 1.00 89.62 97 VAL A N 1
ATOM 742 C CA . VAL A 1 97 ? -7.556 3.377 14.138 1.00 89.62 97 VAL A CA 1
ATOM 743 C C . VAL A 1 97 ? -6.040 3.583 14.101 1.00 89.62 97 VAL A C 1
ATOM 745 O O . VAL A 1 97 ? -5.573 4.475 13.396 1.00 89.62 97 VAL A O 1
ATOM 748 N N . PRO A 1 98 ? -5.255 2.781 14.842 1.00 91.75 98 PRO A N 1
ATOM 749 C CA . PRO A 1 98 ? -3.804 2.889 14.807 1.00 91.75 98 PRO A CA 1
ATOM 750 C C . PRO A 1 98 ? -3.251 2.310 13.503 1.00 91.75 98 PRO A C 1
ATOM 752 O O . PRO A 1 98 ? -3.806 1.354 12.953 1.00 91.75 98 PRO A O 1
ATOM 755 N N . VAL A 1 99 ? -2.126 2.862 13.052 1.00 95.12 99 VAL A N 1
ATOM 756 C CA . VAL A 1 99 ? -1.373 2.370 11.895 1.00 95.12 99 VAL A CA 1
ATOM 757 C C . VAL A 1 99 ? 0.075 2.138 12.308 1.00 95.12 99 VAL A C 1
ATOM 759 O O . VAL A 1 99 ? 0.711 3.027 12.880 1.00 95.12 99 VAL A O 1
ATOM 762 N N . CYS A 1 100 ? 0.596 0.952 12.014 1.00 94.94 100 CYS A N 1
ATOM 763 C CA . CYS A 1 100 ? 1.964 0.556 12.326 1.00 94.94 100 CYS A CA 1
ATOM 764 C C . CYS A 1 100 ? 2.707 0.133 11.056 1.00 94.94 100 CYS A C 1
ATOM 766 O O . CYS A 1 100 ? 2.133 -0.544 10.208 1.00 94.94 100 CYS A O 1
ATOM 768 N N . LEU A 1 101 ? 3.993 0.464 10.969 1.00 95.56 101 LEU A N 1
ATOM 769 C CA . LEU A 1 101 ? 4.926 -0.050 9.969 1.00 95.56 101 LEU A CA 1
ATOM 770 C C . LEU A 1 101 ? 5.850 -1.050 10.663 1.00 95.56 101 LEU A C 1
ATOM 772 O O . LEU A 1 101 ? 6.532 -0.691 11.621 1.00 95.56 101 LEU A O 1
ATOM 776 N N . ASN A 1 102 ? 5.846 -2.307 10.219 1.00 94.12 102 ASN A N 1
ATOM 777 C CA . ASN A 1 102 ? 6.647 -3.393 10.797 1.00 94.12 102 ASN A CA 1
ATOM 778 C C . ASN A 1 102 ? 6.477 -3.529 12.323 1.00 94.12 102 ASN A C 1
ATOM 780 O O . ASN A 1 102 ? 7.424 -3.796 13.055 1.00 94.12 102 ASN A O 1
ATOM 784 N N . GLY A 1 103 ? 5.255 -3.300 12.815 1.00 90.44 103 GLY A N 1
ATOM 785 C CA . GLY A 1 103 ? 4.929 -3.324 14.245 1.00 90.44 103 GLY A CA 1
ATOM 786 C C . GLY A 1 103 ? 5.206 -2.017 14.997 1.00 90.44 103 GLY A C 1
ATOM 787 O O . GLY A 1 103 ? 4.666 -1.834 16.086 1.00 90.44 103 GLY A O 1
ATOM 788 N N . THR A 1 104 ? 5.942 -1.073 14.409 1.00 91.88 104 THR A N 1
ATOM 789 C CA . THR A 1 104 ? 6.221 0.240 15.006 1.00 91.88 104 THR A CA 1
ATOM 790 C C . THR A 1 104 ? 5.077 1.218 14.722 1.00 91.88 104 THR A C 1
ATOM 792 O O . THR A 1 104 ? 4.732 1.412 13.552 1.00 91.88 104 THR A O 1
ATOM 795 N N . PRO A 1 105 ? 4.477 1.861 15.742 1.00 90.25 105 PRO A N 1
ATOM 796 C CA . PRO A 1 105 ? 3.441 2.871 15.541 1.00 90.25 105 PRO A CA 1
ATOM 797 C C . PRO A 1 105 ? 3.928 4.024 14.660 1.00 90.25 105 PRO A C 1
ATOM 799 O O . PRO A 1 105 ? 5.004 4.577 14.878 1.00 90.25 105 PRO A O 1
ATOM 802 N N . THR A 1 106 ? 3.119 4.403 13.674 1.00 90.69 106 THR A N 1
ATOM 803 C CA . THR A 1 106 ? 3.404 5.537 12.784 1.00 90.69 106 THR A CA 1
ATOM 804 C C . THR A 1 106 ? 2.665 6.787 13.252 1.00 90.69 106 THR A C 1
ATOM 806 O O . THR A 1 106 ? 1.583 6.701 13.836 1.00 90.69 106 THR A O 1
ATOM 809 N N . VAL A 1 107 ? 3.246 7.963 13.010 1.00 85.06 107 VAL A N 1
ATOM 810 C CA . VAL A 1 107 ? 2.610 9.248 13.331 1.00 85.06 107 VAL A CA 1
ATOM 811 C C . VAL A 1 107 ? 1.783 9.694 12.131 1.00 85.06 107 VAL A C 1
ATOM 813 O O . VAL A 1 107 ? 2.304 9.840 11.026 1.00 85.06 107 VAL A O 1
ATOM 816 N N . GLY A 1 108 ? 0.486 9.887 12.350 1.00 79.25 108 GLY A N 1
ATOM 817 C CA . GLY A 1 108 ? -0.425 10.417 11.343 1.00 79.25 108 GLY A CA 1
ATOM 818 C C . GLY A 1 108 ? -0.566 11.929 11.469 1.00 79.25 108 GLY A C 1
ATOM 819 O O . GLY A 1 108 ? -0.424 12.493 12.552 1.00 79.25 108 GLY A O 1
ATOM 820 N N . LEU A 1 109 ? -0.889 12.578 10.361 1.00 81.12 109 LEU A N 1
ATOM 821 C CA . LEU A 1 109 ? -1.315 13.969 10.302 1.00 81.12 109 LEU A CA 1
ATOM 822 C C . LEU A 1 109 ? -2.843 14.017 10.266 1.00 81.12 109 LEU A C 1
ATOM 824 O O . LEU A 1 109 ? -3.485 13.139 9.687 1.00 81.12 109 LEU A O 1
ATOM 828 N N . GLU A 1 110 ? -3.450 15.040 10.863 1.00 71.44 110 GLU A N 1
ATOM 829 C CA . GLU A 1 110 ? -4.890 15.235 10.705 1.00 71.44 110 GLU A CA 1
ATOM 830 C C . GLU A 1 110 ? -5.206 15.554 9.238 1.00 71.44 110 GLU A C 1
ATOM 832 O O . GLU A 1 110 ? -4.568 16.413 8.627 1.00 71.44 110 GLU A O 1
ATOM 837 N N . SER A 1 111 ? -6.190 14.863 8.655 1.00 63.41 111 SER A N 1
ATOM 838 C CA . SER A 1 111 ? -6.641 15.204 7.306 1.00 63.41 111 SER A CA 1
ATOM 839 C C . SER A 1 111 ? -7.338 16.571 7.341 1.00 63.41 111 SER A C 1
ATOM 841 O O . SER A 1 111 ? -8.206 16.766 8.202 1.00 63.41 111 SER A O 1
ATOM 843 N N . PRO A 1 112 ? -7.021 17.511 6.428 1.00 58.41 112 PRO A N 1
ATOM 844 C CA . PRO A 1 112 ? -7.766 18.760 6.325 1.00 58.41 112 PRO A CA 1
ATOM 845 C C . PRO A 1 112 ? -9.249 18.453 6.085 1.00 58.41 112 PRO A C 1
ATOM 847 O O . PRO A 1 112 ? -9.589 17.555 5.312 1.00 58.41 112 PRO A O 1
ATOM 850 N N . ARG A 1 113 ? -10.132 19.169 6.792 1.00 54.34 113 ARG A N 1
ATOM 851 C CA . ARG A 1 113 ? -11.586 19.051 6.619 1.00 54.34 113 ARG A CA 1
ATOM 852 C C . ARG A 1 113 ? -11.947 19.549 5.221 1.00 54.34 113 ARG A C 1
ATOM 854 O O . ARG A 1 113 ? -11.752 20.728 4.936 1.00 54.34 113 ARG A O 1
ATOM 861 N N . GLU A 1 114 ? -12.485 18.685 4.364 1.00 50.97 114 GLU A N 1
ATOM 862 C CA . GLU A 1 114 ? -13.117 19.153 3.128 1.00 50.97 114 GLU A CA 1
ATOM 863 C C . GLU A 1 114 ? -14.435 19.877 3.465 1.00 50.97 114 GLU A C 1
ATOM 865 O O . GLU A 1 114 ? -15.195 19.403 4.313 1.00 50.97 114 GLU A O 1
ATOM 870 N N . PRO A 1 115 ? -14.729 21.033 2.840 1.00 48.75 115 PRO A N 1
ATOM 871 C CA . PRO A 1 115 ? -15.818 21.919 3.259 1.00 48.75 115 PRO A CA 1
ATOM 872 C C . PRO A 1 115 ? -17.225 21.468 2.828 1.00 48.75 115 PRO A C 1
ATOM 874 O O . PRO A 1 115 ? -18.154 22.267 2.891 1.00 48.75 115 PRO A O 1
ATOM 877 N N . SER A 1 116 ? -17.431 20.220 2.396 1.00 48.66 116 SER A N 1
ATOM 878 C CA . SER A 1 116 ? -18.739 19.784 1.888 1.00 48.66 116 SER A CA 1
ATOM 879 C C . SER A 1 116 ? -19.269 18.518 2.559 1.00 48.66 116 SER A C 1
ATOM 881 O O . SER A 1 116 ? -18.716 17.436 2.415 1.00 48.66 116 SER A O 1
ATOM 883 N N . GLY A 1 117 ? -20.390 18.706 3.264 1.00 46.12 117 GLY A N 1
ATOM 884 C CA . GLY A 1 117 ? -21.473 17.731 3.414 1.00 46.12 117 GLY A CA 1
ATOM 885 C C . GLY A 1 117 ? -21.201 16.514 4.298 1.00 46.12 117 GLY A C 1
ATOM 886 O O . GLY A 1 117 ? -20.632 15.535 3.842 1.00 46.12 117 GLY A O 1
ATOM 887 N N . SER A 1 118 ? -21.713 16.576 5.534 1.00 46.94 118 SER A N 1
ATOM 888 C CA . SER A 1 118 ? -22.081 15.457 6.427 1.00 46.94 118 SER A CA 1
ATOM 889 C C . SER A 1 118 ? -21.083 14.289 6.587 1.00 46.94 118 SER A C 1
ATOM 891 O O . SER A 1 118 ? -20.926 13.448 5.710 1.00 46.94 118 SER A O 1
ATOM 893 N N . ASP A 1 119 ? -20.544 14.161 7.805 1.00 48.25 119 ASP A N 1
ATOM 894 C CA . ASP A 1 119 ? -20.009 12.916 8.388 1.00 48.25 119 ASP A CA 1
ATOM 895 C C . ASP A 1 119 ? -18.602 12.425 7.989 1.00 48.25 119 ASP A C 1
ATOM 897 O O . ASP A 1 119 ? -18.256 11.270 8.235 1.00 48.25 119 ASP A O 1
ATOM 901 N N . GLN A 1 120 ? -17.694 13.301 7.538 1.00 52.28 120 GLN A N 1
ATOM 902 C CA . GLN A 1 120 ? -16.255 13.004 7.674 1.00 52.28 120 GLN A CA 1
ATOM 903 C C . GLN A 1 120 ? -15.831 13.131 9.153 1.00 52.28 120 GLN A C 1
ATOM 905 O O . GLN A 1 120 ? -15.184 14.096 9.569 1.00 52.28 120 GLN A O 1
ATOM 910 N N . ARG A 1 121 ? -16.231 12.146 9.975 1.00 60.06 121 ARG A N 1
ATOM 911 C CA . ARG A 1 121 ? -15.674 11.894 11.313 1.00 60.06 121 ARG A CA 1
ATOM 912 C C . ARG A 1 121 ? -14.157 11.948 11.196 1.00 60.06 121 ARG A C 1
ATOM 914 O O . ARG A 1 121 ? -13.600 11.324 10.302 1.00 60.06 121 ARG A O 1
ATOM 921 N N . GLY A 1 122 ? -13.510 12.731 12.061 1.00 73.81 122 GLY A N 1
ATOM 922 C CA . GLY A 1 122 ? -12.108 13.114 11.902 1.00 73.81 122 GLY A CA 1
ATOM 923 C C . GLY A 1 122 ? -11.221 11.955 11.432 1.00 73.81 122 GLY A C 1
ATOM 924 O O . GLY A 1 122 ? -11.054 10.964 12.145 1.00 73.81 122 GLY A O 1
ATOM 925 N N . MET A 1 123 ? -10.688 12.093 10.220 1.00 86.00 123 MET A N 1
ATOM 926 C CA . MET A 1 123 ? -9.785 11.130 9.597 1.00 86.00 123 MET A CA 1
ATOM 927 C C . MET A 1 123 ? -8.335 11.505 9.905 1.00 86.00 123 MET A C 1
ATOM 929 O O . MET A 1 123 ? -7.995 12.686 10.023 1.00 86.00 123 MET A O 1
ATOM 933 N N . MET A 1 124 ? -7.485 10.493 10.014 1.00 90.44 124 MET A N 1
ATOM 934 C CA . MET A 1 124 ? -6.034 10.614 10.093 1.00 90.44 124 MET A CA 1
ATOM 935 C C . MET A 1 124 ? -5.413 10.152 8.784 1.00 90.44 124 MET A C 1
ATOM 937 O O . MET A 1 124 ? -5.881 9.199 8.158 1.00 90.44 124 MET A O 1
ATOM 941 N N . LEU A 1 125 ? -4.355 10.843 8.385 1.00 93.56 125 LEU A N 1
ATOM 942 C CA . LEU A 1 125 ? -3.582 10.592 7.186 1.00 93.56 125 LEU A CA 1
ATOM 943 C C . LEU A 1 125 ? -2.177 10.139 7.572 1.00 93.56 125 LEU A C 1
ATOM 945 O O . LEU A 1 125 ? -1.455 10.854 8.258 1.00 93.56 125 LEU A O 1
ATOM 949 N N . TYR A 1 126 ? -1.758 8.989 7.074 1.00 94.31 126 TYR A N 1
ATOM 950 C CA . TYR A 1 126 ? -0.420 8.455 7.279 1.00 94.31 126 TYR A CA 1
ATOM 951 C C . TYR A 1 126 ? 0.292 8.394 5.936 1.00 94.31 126 TYR A C 1
ATOM 953 O O . TYR A 1 126 ? -0.263 7.881 4.964 1.00 94.31 126 TYR A O 1
ATOM 961 N N . ARG A 1 127 ? 1.516 8.918 5.878 1.00 95.44 127 ARG A N 1
ATOM 962 C CA . ARG A 1 127 ? 2.412 8.768 4.728 1.00 95.44 127 ARG A CA 1
ATOM 963 C C . ARG A 1 127 ? 3.509 7.793 5.102 1.00 95.44 127 ARG A C 1
ATOM 965 O O . ARG A 1 127 ? 4.299 8.081 5.994 1.00 95.44 127 ARG A O 1
ATOM 972 N N . ILE A 1 128 ? 3.521 6.638 4.451 1.00 95.31 128 ILE A N 1
ATOM 973 C CA . ILE A 1 128 ? 4.371 5.510 4.826 1.00 95.31 128 ILE A CA 1
ATOM 974 C C . ILE A 1 128 ? 5.140 5.047 3.598 1.00 95.31 128 ILE A C 1
ATOM 976 O O . ILE A 1 128 ? 4.540 4.626 2.611 1.00 95.31 128 ILE A O 1
ATOM 980 N N . THR A 1 129 ? 6.464 5.108 3.663 1.00 95.38 129 THR A N 1
ATOM 981 C CA . THR A 1 129 ? 7.331 4.506 2.648 1.00 95.38 129 THR A CA 1
ATOM 982 C C . THR A 1 129 ? 7.517 3.031 2.978 1.00 95.38 129 THR A C 1
ATOM 984 O O . THR A 1 129 ? 7.905 2.709 4.096 1.00 95.38 129 THR A O 1
ATOM 987 N N . CYS A 1 130 ? 7.207 2.154 2.024 1.00 94.12 130 CYS A N 1
ATOM 988 C CA . CYS A 1 130 ? 7.248 0.702 2.184 1.00 94.12 130 CYS A CA 1
ATOM 989 C C . CYS A 1 130 ? 8.103 0.059 1.089 1.00 94.12 130 CYS A C 1
ATOM 991 O O . CYS A 1 130 ? 7.952 0.374 -0.096 1.00 94.12 130 CYS A O 1
ATOM 993 N N . ARG A 1 131 ? 8.944 -0.888 1.487 1.00 94.31 131 ARG A N 1
ATOM 994 C CA . ARG A 1 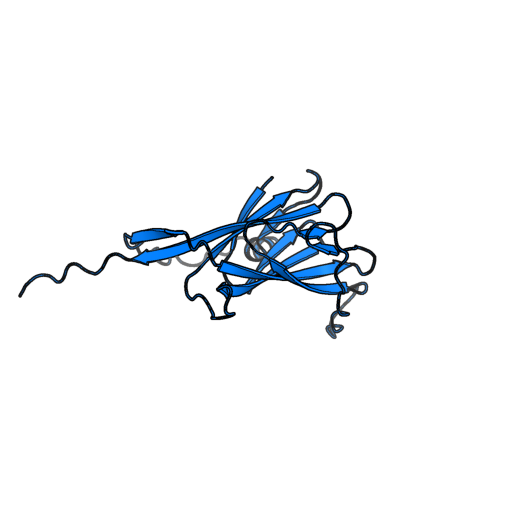131 ? 9.707 -1.808 0.637 1.00 94.31 131 ARG A CA 1
ATOM 995 C C . ARG A 1 131 ? 8.998 -3.154 0.518 1.00 94.31 131 ARG A C 1
ATOM 997 O O . ARG A 1 131 ? 7.918 -3.348 1.076 1.00 94.31 131 ARG A O 1
ATOM 1004 N N . ARG A 1 132 ? 9.594 -4.086 -0.232 1.00 90.69 132 ARG A N 1
ATOM 1005 C CA . ARG A 1 132 ? 8.990 -5.394 -0.533 1.00 90.69 132 ARG A CA 1
ATOM 1006 C C . ARG A 1 132 ? 8.741 -6.253 0.721 1.00 90.69 132 ARG A C 1
ATOM 1008 O O . ARG A 1 132 ? 7.818 -7.058 0.774 1.00 90.69 132 ARG A O 1
ATOM 1015 N N . GLU A 1 133 ? 9.589 -6.089 1.722 1.00 88.12 133 GLU A N 1
ATOM 1016 C CA . GLU A 1 133 ? 9.545 -6.784 3.009 1.00 88.12 133 GLU A CA 1
ATOM 1017 C C . GLU A 1 133 ? 8.691 -6.074 4.069 1.00 88.12 133 GLU A C 1
ATOM 1019 O O . GLU A 1 133 ? 8.406 -6.655 5.117 1.00 88.12 133 GLU A O 1
ATOM 1024 N N . ASP A 1 134 ? 8.260 -4.841 3.798 1.00 93.19 134 ASP A N 1
ATOM 1025 C CA . ASP A 1 134 ? 7.549 -4.032 4.776 1.00 93.19 134 ASP A CA 1
ATOM 1026 C C . ASP A 1 134 ? 6.063 -4.396 4.855 1.00 93.19 134 ASP A C 1
ATOM 1028 O O . ASP A 1 134 ? 5.369 -4.604 3.852 1.00 93.19 134 ASP A O 1
ATOM 1032 N N . MET A 1 135 ? 5.550 -4.393 6.083 1.00 93.62 135 MET A N 1
ATOM 1033 C CA . MET A 1 135 ? 4.143 -4.600 6.387 1.00 93.62 135 MET A CA 1
ATOM 1034 C C . MET A 1 135 ? 3.557 -3.388 7.099 1.00 93.62 135 MET A C 1
ATOM 1036 O O . MET A 1 135 ? 4.014 -2.979 8.168 1.00 93.62 135 MET A O 1
ATOM 1040 N N . VAL A 1 136 ? 2.470 -2.867 6.544 1.00 96.75 136 VAL A N 1
ATOM 1041 C CA . VAL A 1 136 ? 1.642 -1.846 7.174 1.00 96.75 136 VAL A CA 1
ATOM 1042 C C . VAL A 1 136 ? 0.442 -2.521 7.819 1.00 96.75 136 VAL A C 1
ATOM 1044 O O . VAL A 1 136 ? -0.436 -3.046 7.135 1.00 96.75 136 VAL A O 1
ATOM 1047 N N . SER A 1 137 ? 0.378 -2.487 9.142 1.00 96.31 137 SER A N 1
ATOM 1048 C CA . SER A 1 137 ? -0.779 -2.956 9.901 1.00 96.31 137 SER A CA 1
ATOM 1049 C C . SER A 1 137 ? -1.702 -1.783 10.192 1.00 96.31 137 SER A C 1
ATOM 1051 O O . SER A 1 137 ? -1.284 -0.781 10.768 1.00 96.31 137 SER A O 1
ATOM 1053 N N . ILE A 1 138 ? -2.964 -1.915 9.808 1.00 94.94 138 ILE A N 1
ATOM 1054 C CA . ILE A 1 138 ? -4.039 -0.988 10.140 1.00 94.94 138 ILE A CA 1
ATOM 1055 C C . ILE A 1 138 ? -4.917 -1.718 11.153 1.00 94.94 138 ILE A C 1
ATOM 1057 O O . ILE A 1 138 ? -5.393 -2.818 10.878 1.00 94.94 138 ILE A O 1
ATOM 1061 N N . CYS A 1 139 ? -5.073 -1.139 12.345 1.00 89.25 139 CYS A N 1
ATOM 1062 C CA . CYS A 1 139 ? -5.590 -1.831 13.529 1.00 89.25 139 CYS A CA 1
ATOM 1063 C C . CYS A 1 139 ? -4.983 -3.242 13.717 1.00 89.25 139 CYS A C 1
ATOM 1065 O O . CYS A 1 139 ? -3.805 -3.456 13.443 1.00 89.25 139 CYS A O 1
ATOM 1067 N N . LYS A 1 140 ? -5.743 -4.193 14.280 1.00 84.25 140 LYS A N 1
ATOM 1068 C CA . LYS A 1 140 ? -5.235 -5.536 14.628 1.00 84.25 140 LYS A CA 1
ATOM 1069 C C . LYS A 1 140 ? -5.436 -6.585 13.534 1.00 84.25 140 LYS A C 1
ATOM 1071 O O . LYS A 1 140 ? -4.884 -7.672 13.645 1.00 84.25 140 LYS A O 1
ATOM 1076 N N . ASN A 1 141 ? -6.273 -6.315 12.539 1.00 91.25 141 ASN A N 1
ATOM 1077 C CA . ASN A 1 141 ? -6.777 -7.341 11.625 1.00 91.25 141 ASN A CA 1
ATOM 1078 C C . ASN A 1 141 ? -6.671 -6.966 10.144 1.00 91.25 141 ASN A C 1
ATOM 1080 O O . ASN A 1 141 ? -7.044 -7.790 9.310 1.00 91.25 141 ASN A O 1
ATOM 1084 N N . ILE A 1 142 ? -6.173 -5.771 9.812 1.00 95.25 142 ILE A N 1
ATOM 1085 C CA . ILE A 1 142 ? -5.929 -5.357 8.433 1.00 95.25 142 ILE A CA 1
ATOM 1086 C C . ILE A 1 142 ? -4.423 -5.201 8.229 1.00 95.25 142 ILE A C 1
ATOM 1088 O O . ILE A 1 142 ? -3.752 -4.485 8.966 1.00 95.25 142 ILE A O 1
ATOM 1092 N N . THR A 1 143 ? -3.890 -5.851 7.204 1.00 96.69 143 THR A N 1
ATOM 1093 C CA . THR A 1 143 ? -2.479 -5.758 6.824 1.00 96.69 143 THR A CA 1
ATOM 1094 C C . THR A 1 143 ? -2.374 -5.446 5.341 1.00 96.69 143 THR A C 1
ATOM 1096 O O . THR A 1 143 ? -3.078 -6.039 4.518 1.00 96.69 143 THR A O 1
ATOM 1099 N N . VAL A 1 144 ? -1.488 -4.512 5.011 1.00 96.81 144 VAL A N 1
ATOM 1100 C CA . VAL A 1 144 ? -1.130 -4.104 3.656 1.00 96.81 144 VAL A CA 1
ATOM 1101 C C . VAL A 1 144 ? 0.368 -4.324 3.473 1.00 96.81 144 VAL A C 1
ATOM 1103 O O . VAL A 1 144 ? 1.153 -3.878 4.301 1.00 96.81 144 VAL A O 1
ATOM 1106 N N . ALA A 1 145 ? 0.771 -4.993 2.398 1.00 96.38 145 ALA A N 1
ATOM 1107 C CA . ALA A 1 145 ? 2.179 -5.236 2.084 1.00 96.38 145 ALA A CA 1
ATOM 1108 C C . ALA A 1 145 ? 2.470 -4.926 0.613 1.00 96.38 145 ALA A C 1
ATOM 1110 O O . ALA A 1 145 ? 1.643 -5.210 -0.259 1.00 96.38 145 ALA A O 1
ATOM 1111 N N . ALA A 1 146 ? 3.644 -4.373 0.319 1.00 94.94 146 ALA A N 1
ATOM 1112 C CA . ALA A 1 146 ? 4.126 -4.252 -1.052 1.00 94.94 146 ALA A CA 1
ATOM 1113 C C . ALA A 1 146 ? 4.818 -5.564 -1.440 1.00 94.94 146 ALA A C 1
ATOM 1115 O O . ALA A 1 146 ? 5.896 -5.855 -0.970 1.00 94.94 146 ALA A O 1
ATOM 1116 N N . LEU A 1 147 ? 4.202 -6.394 -2.277 1.00 94.31 147 LEU A N 1
ATOM 1117 C CA . LEU A 1 147 ? 4.701 -7.748 -2.553 1.00 94.31 147 LEU A CA 1
ATOM 1118 C C . LEU A 1 147 ? 5.740 -7.804 -3.674 1.00 94.31 147 LEU A C 1
ATOM 1120 O O . LEU A 1 147 ? 6.584 -8.693 -3.688 1.00 94.31 147 LEU A O 1
ATOM 1124 N N . ALA A 1 148 ? 5.631 -6.914 -4.661 1.00 94.12 148 ALA A N 1
ATOM 1125 C CA . ALA A 1 148 ? 6.547 -6.844 -5.797 1.00 94.12 148 ALA A CA 1
ATOM 1126 C C . ALA A 1 148 ? 6.370 -5.531 -6.561 1.00 94.12 148 ALA A C 1
ATOM 1128 O O . ALA A 1 148 ? 5.276 -4.955 -6.582 1.00 94.12 148 ALA A O 1
ATOM 1129 N N . PHE A 1 149 ? 7.414 -5.136 -7.281 1.00 95.69 149 PHE A N 1
ATOM 1130 C CA . PHE A 1 149 ? 7.424 -3.987 -8.176 1.00 95.69 149 PHE A CA 1
ATOM 1131 C C . PHE A 1 149 ? 7.817 -4.439 -9.572 1.00 95.69 149 PHE A C 1
ATOM 1133 O O . PHE A 1 149 ? 8.691 -5.283 -9.735 1.00 95.69 149 PHE A O 1
ATOM 1140 N N . TYR A 1 150 ? 7.144 -3.915 -10.585 1.00 94.06 150 TYR A N 1
ATOM 1141 C CA . TYR A 1 150 ? 7.347 -4.352 -11.960 1.00 94.06 150 TYR A CA 1
ATOM 1142 C C . TYR A 1 150 ? 7.132 -3.205 -12.926 1.00 94.06 150 TYR A C 1
ATOM 1144 O O . TYR A 1 150 ? 6.274 -2.338 -12.733 1.00 94.06 150 TYR A O 1
ATOM 1152 N N . ARG A 1 151 ? 7.899 -3.244 -14.006 1.00 91.88 151 ARG A N 1
ATOM 1153 C CA . ARG A 1 151 ? 7.793 -2.343 -15.142 1.00 91.88 151 ARG A CA 1
ATOM 1154 C C . ARG A 1 151 ? 7.457 -3.157 -16.384 1.00 91.88 151 ARG A C 1
ATOM 1156 O O . ARG A 1 151 ? 7.899 -4.293 -16.534 1.00 91.88 151 ARG A O 1
ATOM 1163 N N . PHE A 1 152 ? 6.637 -2.577 -17.253 1.00 86.12 152 PHE A N 1
ATOM 1164 C CA . PHE A 1 152 ? 6.394 -3.125 -18.581 1.00 86.12 152 PHE A CA 1
ATOM 1165 C C . PHE A 1 152 ? 7.313 -2.428 -19.583 1.00 86.12 152 PHE A C 1
ATOM 1167 O O . PHE A 1 152 ? 7.257 -1.206 -19.719 1.00 86.12 152 PHE A O 1
ATOM 1174 N N . GLU A 1 153 ? 8.133 -3.212 -20.268 1.00 85.06 153 GLU A N 1
ATOM 1175 C CA . GLU A 1 153 ? 9.066 -2.770 -21.297 1.00 85.06 153 GLU A CA 1
ATOM 1176 C C . GLU A 1 153 ? 8.543 -3.269 -22.649 1.00 85.06 153 GLU A C 1
ATOM 1178 O O . GLU A 1 153 ? 8.579 -4.477 -22.905 1.00 85.06 153 GLU A O 1
ATOM 1183 N N . PRO A 1 154 ? 7.987 -2.388 -23.501 1.00 82.25 154 PRO A N 1
ATOM 1184 C CA . PRO A 1 154 ? 7.558 -2.796 -24.832 1.00 82.25 154 PRO A CA 1
ATOM 1185 C C . PRO A 1 154 ? 8.775 -3.274 -25.629 1.00 82.25 154 PRO A C 1
ATOM 1187 O O . PRO A 1 154 ? 9.857 -2.693 -25.511 1.00 82.25 154 PRO A O 1
ATOM 1190 N N . TYR A 1 155 ? 8.608 -4.318 -26.444 1.00 83.19 155 TYR A N 1
ATOM 1191 C CA . TYR A 1 155 ? 9.665 -4.675 -27.389 1.00 83.19 155 TYR A CA 1
ATOM 1192 C C . TYR A 1 155 ? 9.899 -3.510 -28.361 1.00 83.19 155 TYR A C 1
ATOM 1194 O O . TYR A 1 155 ? 8.935 -2.816 -28.704 1.00 83.19 155 TYR A O 1
ATOM 1202 N N . PRO A 1 156 ? 11.151 -3.265 -28.788 1.00 78.88 156 PRO A N 1
ATOM 1203 C CA . PRO A 1 156 ? 11.411 -2.285 -29.831 1.00 78.88 156 PRO A CA 1
ATOM 1204 C C . PRO A 1 156 ? 10.631 -2.675 -31.088 1.00 78.88 156 PRO A C 1
ATOM 1206 O O . PRO A 1 156 ? 10.543 -3.860 -31.421 1.00 78.88 156 PRO A O 1
ATOM 1209 N N . ASP A 1 157 ? 10.060 -1.683 -31.772 1.00 74.25 157 ASP A N 1
ATOM 1210 C CA . ASP A 1 157 ? 9.449 -1.915 -33.076 1.00 74.25 157 ASP A CA 1
ATOM 1211 C C . ASP A 1 157 ? 10.533 -2.500 -33.990 1.00 74.25 157 ASP A C 1
ATOM 1213 O O . ASP A 1 157 ? 11.630 -1.944 -34.100 1.00 74.25 157 ASP A O 1
ATOM 1217 N N . VAL A 1 158 ? 10.256 -3.659 -34.597 1.00 67.88 158 VAL A N 1
ATOM 1218 C CA . VAL A 1 158 ? 11.141 -4.229 -35.614 1.00 67.88 158 VAL A CA 1
ATOM 1219 C C . VAL A 1 158 ? 11.149 -3.214 -36.744 1.00 67.88 158 VAL A C 1
ATOM 1221 O O . VAL A 1 158 ? 10.168 -3.097 -37.475 1.00 67.88 158 VAL A O 1
ATOM 1224 N N . VAL A 1 159 ? 12.215 -2.419 -36.829 1.00 63.94 159 VAL A N 1
ATOM 1225 C CA . VAL A 1 159 ? 12.427 -1.496 -37.937 1.00 63.94 159 VAL A CA 1
ATOM 1226 C C . VAL A 1 159 ? 12.379 -2.364 -39.186 1.00 63.94 159 VAL A C 1
ATOM 1228 O O . VAL A 1 159 ? 13.249 -3.213 -39.379 1.00 63.94 159 VAL A O 1
ATOM 1231 N N . ALA A 1 160 ? 11.311 -2.234 -39.975 1.00 54.69 160 ALA A N 1
ATOM 1232 C CA . ALA A 1 160 ? 11.257 -2.837 -41.292 1.00 54.69 160 ALA A CA 1
ATOM 1233 C C . ALA A 1 160 ? 12.465 -2.275 -42.043 1.00 54.69 160 ALA A C 1
ATOM 1235 O O . ALA A 1 160 ? 12.540 -1.067 -42.258 1.00 54.69 160 ALA A O 1
ATOM 1236 N N . GLY A 1 161 ? 13.456 -3.134 -42.291 1.00 54.03 161 GLY A N 1
ATOM 1237 C CA . GLY A 1 161 ? 14.687 -2.749 -42.962 1.00 54.03 161 GLY A CA 1
ATOM 1238 C C . GLY A 1 161 ? 14.355 -2.087 -44.292 1.00 54.03 161 GLY A C 1
ATOM 1239 O O . GLY A 1 161 ? 13.604 -2.657 -45.087 1.00 54.03 161 GLY A O 1
ATOM 1240 N N . SER A 1 162 ? 14.878 -0.877 -44.476 1.00 40.19 162 SER A N 1
ATOM 1241 C CA . SER A 1 162 ? 14.977 -0.216 -45.776 1.00 40.19 162 SER A CA 1
ATOM 1242 C C . SER A 1 162 ? 16.107 -0.825 -46.593 1.00 40.19 162 SER A C 1
ATOM 1244 O O . SER A 1 162 ? 17.147 -1.161 -45.978 1.00 40.19 162 SER A O 1
#

Radius of gyration: 18.62 Å; chains: 1; bounding box: 45×34×62 Å

Foldseek 3Di:
DDKDKADAQWWKDKADWKIKGFPAKAFPVRHGDPQKIWIKDKFFPPPIDIDTPVVVVVPPDDPDDDDDPPPPPPFDWDKDWDQRMKTWIKIKGAPVKWKAKVNHTFDWDWDPDDPDDDDPRTITIGTDIAHLPIWIDTHPGIIMGGNTMIHTGGDPDPPPDD

Secondary structure (DSSP, 8-state):
-EEEEE-TT-EEEETTTEEEEEEEEEETT--B-TTEEEEEEEE--TTS-EEEHHHHTTTTS---------------EEEEE-TTEEEEEEEEEETT--EEETTEEPPPEEPPPPSSSS----EEEEEEEE-TT-EEEETTTEEEEEEEEEEEEEPPP-----

Sequence (162 aa):
MLVLTRKRHETVIVGDEIRVTVEEISDTDGRHLSGTRVRLGFQCPRQLAIERSECRARGGSTFGSGADAKSAQARPGKVSEVPDAQVQLRVQVPRRVPVCLNGTPTVGLESPREPSGSDQRGMMLYRITCRREDMVSICKNITVAALAFYRFEPYPDVVAGS

pLDDT: mean 82.69, std 17.22, range [39.16, 97.12]